Protein AF-N1PSC1-F1 (afdb_monomer_lite)

Sequence (139 aa):
METIIPRFTSLSRDTATPQTIGLLDELERIKDKHSDFVILEPTSFHANGMPASIRLPWVSQRLYHDWYESEECHGNTTAAEAFKQALISKVAKNTLAGGDFRCELKWSEETLSMRCMPLSATSGETIDAWACFVEGMVE

Foldseek 3Di:
DLPPPVLVVPQDPVQWDPLQVVVVVVCVVCLVVQWWKWKKFQSDADPVQFRPDIDTPDTRPVVCCVQAVPPPDGNDDPQNVQQVVVVSVVCRVCQVVQAWDWDWGDRPPWIWIKIKGFTDSHPDDGGRMIMITGPDTDD

pLDDT: mean 72.81, std 13.75, range [30.42, 91.88]

Radius of gyration: 15.12 Å; chains: 1; bounding box: 39×31×44 Å

Secondary structure (DSSP, 8-state):
------TTTT--TTTS-HHHHHHHHHHHHHGGGT--EEEEEEEEE-TTS-EEEEEEEEE-HHHHIIIIISTT-SS--HHHHHHHHHHHHHHHHHTTT-S-EEEEEEETTEEEEEEEEEE-SSSSS---EEEEEEEEE--

Structure (mmCIF, N/CA/C/O backbone):
data_AF-N1PSC1-F1
#
_entry.id   AF-N1PSC1-F1
#
loop_
_atom_site.group_PDB
_atom_site.id
_atom_site.type_symbol
_atom_site.label_atom_id
_atom_site.label_alt_id
_atom_site.label_comp_id
_atom_site.label_asym_id
_atom_site.label_entity_id
_atom_site.label_seq_id
_atom_site.pdbx_PDB_ins_code
_atom_site.Cartn_x
_atom_site.Cartn_y
_atom_site.Cartn_z
_atom_site.occupancy
_atom_site.B_iso_or_equiv
_atom_site.auth_seq_id
_atom_site.auth_comp_id
_atom_site.auth_asym_id
_atom_site.auth_atom_id
_atom_site.pdbx_PDB_model_num
ATOM 1 N N . MET A 1 1 ? 0.749 14.547 -22.081 1.00 31.12 1 MET A N 1
ATOM 2 C CA . MET A 1 1 ? -0.259 13.493 -21.856 1.00 31.12 1 MET A CA 1
ATOM 3 C C . MET A 1 1 ? 0.408 12.433 -21.010 1.00 31.12 1 MET A C 1
ATOM 5 O O . MET A 1 1 ? 1.264 11.732 -21.529 1.00 31.12 1 MET A O 1
ATOM 9 N N . GLU A 1 2 ? 0.109 12.391 -19.713 1.00 30.42 2 GLU A N 1
ATOM 10 C CA . GLU A 1 2 ? 0.507 11.264 -18.869 1.00 30.42 2 GLU A CA 1
ATOM 11 C C . GLU A 1 2 ? -0.273 10.043 -19.342 1.00 30.42 2 GLU A C 1
ATOM 13 O O . GLU A 1 2 ? -1.495 9.966 -19.210 1.00 30.42 2 GLU A O 1
ATOM 18 N N . THR A 1 3 ? 0.429 9.117 -19.981 1.00 32.44 3 THR A N 1
ATOM 19 C CA . THR A 1 3 ? -0.105 7.801 -20.288 1.00 32.44 3 THR A CA 1
ATOM 20 C C . THR A 1 3 ? -0.388 7.140 -18.947 1.00 32.44 3 THR A C 1
ATOM 22 O O . THR A 1 3 ? 0.544 6.815 -18.214 1.00 32.44 3 THR A O 1
ATOM 25 N N . ILE A 1 4 ? -1.664 6.967 -18.601 1.00 36.97 4 ILE A N 1
ATOM 26 C CA . ILE A 1 4 ? -2.063 6.045 -17.538 1.00 36.97 4 ILE A CA 1
ATOM 27 C C . ILE A 1 4 ? -1.569 4.682 -18.013 1.00 36.97 4 ILE A C 1
ATOM 29 O O . ILE A 1 4 ? -2.195 4.068 -18.874 1.00 36.97 4 ILE A O 1
ATOM 33 N N . ILE A 1 5 ? -0.389 4.261 -17.555 1.00 39.91 5 ILE A N 1
ATOM 34 C CA . ILE A 1 5 ? 0.127 2.942 -17.892 1.00 39.91 5 ILE A CA 1
ATOM 35 C C . ILE A 1 5 ? -0.784 1.974 -17.147 1.00 39.91 5 ILE A C 1
ATOM 37 O O . ILE A 1 5 ? -0.839 2.023 -15.916 1.00 39.91 5 ILE A O 1
ATOM 41 N N . PRO A 1 6 ? -1.517 1.102 -17.845 1.00 43.62 6 PRO A N 1
ATOM 42 C CA . PRO A 1 6 ? -2.394 0.163 -17.188 1.00 43.62 6 PRO A CA 1
ATOM 43 C C . PRO A 1 6 ? -1.516 -1.021 -16.738 1.00 43.62 6 PRO A C 1
ATOM 45 O O . PRO A 1 6 ? -1.615 -2.125 -17.255 1.00 43.62 6 PRO A O 1
ATOM 48 N N . ARG A 1 7 ? -0.567 -0.774 -15.817 1.00 50.62 7 ARG A N 1
ATOM 49 C CA . ARG A 1 7 ? 0.404 -1.790 -15.359 1.00 50.62 7 ARG A CA 1
ATOM 50 C C . ARG A 1 7 ? -0.285 -2.912 -14.588 1.00 50.62 7 ARG A C 1
ATOM 52 O O . ARG A 1 7 ? 0.081 -4.074 -14.723 1.00 50.62 7 ARG A O 1
ATOM 59 N N . PHE A 1 8 ? -1.334 -2.569 -13.840 1.00 50.09 8 PHE A N 1
ATOM 60 C CA . PHE A 1 8 ? -2.116 -3.523 -13.053 1.00 50.09 8 PHE A CA 1
ATOM 61 C C . PHE A 1 8 ? -3.192 -4.268 -13.848 1.00 50.09 8 PHE A C 1
ATOM 63 O O . PHE A 1 8 ? -3.620 -5.328 -13.409 1.00 50.09 8 PHE A O 1
ATOM 70 N N . THR A 1 9 ? -3.608 -3.798 -15.030 1.00 52.44 9 THR A N 1
ATOM 71 C CA . THR A 1 9 ? -4.608 -4.538 -15.829 1.00 52.44 9 THR A CA 1
ATOM 72 C C . THR A 1 9 ? -4.016 -5.760 -16.529 1.00 52.44 9 THR A C 1
ATOM 74 O O . THR A 1 9 ? -4.762 -6.630 -16.961 1.00 52.44 9 THR A O 1
ATOM 77 N N . SER A 1 10 ? -2.689 -5.818 -16.679 1.00 54.81 10 SER A N 1
ATOM 78 C CA . SER A 1 10 ? -1.967 -6.957 -17.259 1.00 54.81 10 SER A CA 1
ATOM 79 C C . SER A 1 10 ? -1.348 -7.878 -16.208 1.00 54.81 10 SER A C 1
ATOM 81 O O . SER A 1 10 ? -0.606 -8.785 -16.577 1.00 54.81 10 SER A O 1
ATOM 83 N N . LEU A 1 11 ? -1.597 -7.641 -14.915 1.00 60.91 11 LEU A N 1
ATOM 84 C CA . LEU A 1 11 ? -1.102 -8.479 -13.827 1.00 60.91 11 LEU A CA 1
ATOM 85 C C . LEU A 1 11 ? -1.921 -9.774 -13.773 1.00 60.91 11 LEU A C 1
ATOM 87 O O . LEU A 1 11 ? -3.080 -9.798 -13.375 1.00 60.91 11 LEU A O 1
ATOM 91 N N . SER A 1 12 ? -1.298 -10.852 -14.237 1.00 62.44 12 SER A N 1
ATOM 92 C CA . SER A 1 12 ? -1.833 -12.209 -14.295 1.00 62.44 12 SER A CA 1
ATOM 93 C C . SER A 1 12 ? -0.788 -13.167 -13.732 1.00 62.44 12 SER A C 1
ATOM 95 O O . SER A 1 12 ? 0.379 -12.798 -13.595 1.00 62.44 12 SER A O 1
ATOM 97 N N . ARG A 1 13 ? -1.163 -14.416 -13.448 1.00 63.75 13 ARG A N 1
ATOM 98 C CA . ARG A 1 13 ? -0.189 -15.430 -13.011 1.00 63.75 13 ARG A CA 1
ATOM 99 C C . ARG A 1 13 ? 0.958 -15.645 -14.006 1.00 63.75 13 ARG A C 1
ATOM 101 O O . ARG A 1 13 ? 2.048 -15.995 -13.577 1.00 63.75 13 ARG A O 1
ATOM 108 N N . ASP A 1 14 ? 0.731 -15.398 -15.294 1.00 64.88 14 ASP A N 1
ATOM 109 C CA . ASP A 1 14 ? 1.729 -15.609 -16.349 1.00 64.88 14 ASP A CA 1
ATOM 110 C C . ASP A 1 14 ? 2.689 -14.421 -16.516 1.00 64.88 14 ASP A C 1
ATOM 112 O O . ASP A 1 14 ? 3.755 -14.555 -17.113 1.00 64.88 14 ASP A O 1
ATOM 116 N N . THR A 1 15 ? 2.315 -13.248 -16.000 1.00 67.44 15 THR A N 1
ATOM 117 C CA . THR A 1 15 ? 3.090 -12.005 -16.124 1.00 67.44 15 THR A CA 1
ATOM 118 C C . THR A 1 15 ? 3.702 -11.568 -14.798 1.00 67.44 15 THR A C 1
ATOM 120 O O . THR A 1 15 ? 4.720 -10.891 -14.793 1.00 67.44 15 THR A O 1
ATOM 123 N N . ALA A 1 16 ? 3.126 -11.974 -13.669 1.00 66.81 16 ALA A N 1
ATOM 124 C CA . ALA A 1 16 ? 3.575 -11.600 -12.337 1.00 66.81 16 ALA A CA 1
ATOM 125 C C . ALA A 1 16 ? 4.850 -12.337 -11.894 1.00 66.81 16 ALA A C 1
ATOM 127 O O . ALA A 1 16 ? 5.063 -13.514 -12.180 1.00 66.81 16 ALA A O 1
ATOM 128 N N . THR A 1 17 ? 5.669 -11.664 -11.084 1.00 70.50 17 THR A N 1
ATOM 129 C CA . THR A 1 17 ? 6.746 -12.337 -10.338 1.00 70.50 17 THR A CA 1
ATOM 130 C C . THR A 1 17 ? 6.175 -13.344 -9.327 1.00 70.50 17 THR A C 1
ATOM 132 O O . THR A 1 17 ? 5.079 -13.118 -8.815 1.00 70.50 17 THR A O 1
ATOM 135 N N . PRO A 1 18 ? 6.900 -14.414 -8.937 1.00 70.50 18 PRO A N 1
ATOM 136 C CA . PRO A 1 18 ? 6.410 -15.386 -7.949 1.00 70.50 18 PRO A CA 1
ATOM 137 C C . PRO A 1 18 ? 5.976 -14.762 -6.612 1.00 70.50 18 PRO A C 1
ATOM 139 O O . PRO A 1 18 ? 4.987 -15.187 -6.020 1.00 70.50 18 PRO A O 1
ATOM 142 N N . GLN A 1 19 ? 6.681 -13.717 -6.162 1.00 64.19 19 GLN A N 1
ATOM 143 C CA . GLN A 1 19 ? 6.322 -12.930 -4.974 1.00 64.19 19 GLN A CA 1
ATOM 144 C C . GLN A 1 19 ? 4.977 -12.219 -5.162 1.00 64.19 19 GLN A C 1
ATOM 146 O O . GLN A 1 19 ? 4.126 -12.250 -4.276 1.00 64.19 19 GLN A O 1
ATOM 151 N N . THR A 1 20 ? 4.760 -11.638 -6.344 1.00 69.69 20 THR A N 1
ATOM 152 C CA . THR A 1 20 ? 3.499 -10.982 -6.695 1.00 69.69 20 THR A CA 1
ATOM 153 C C . THR A 1 20 ? 2.366 -11.990 -6.878 1.00 69.69 20 THR A C 1
ATOM 155 O O . THR A 1 20 ? 1.255 -11.704 -6.462 1.00 69.69 20 THR A O 1
ATOM 158 N N . ILE A 1 21 ? 2.624 -13.192 -7.407 1.00 69.38 21 ILE A N 1
ATOM 159 C CA . ILE A 1 21 ? 1.623 -14.272 -7.484 1.00 69.38 21 ILE A CA 1
ATOM 160 C C . ILE A 1 21 ? 1.173 -14.690 -6.085 1.00 69.38 21 ILE A C 1
ATOM 162 O O . ILE A 1 21 ? -0.025 -14.737 -5.830 1.00 69.38 21 ILE A O 1
ATOM 166 N N . GLY A 1 22 ? 2.114 -14.942 -5.169 1.00 64.56 22 GLY A N 1
ATOM 167 C CA . GLY A 1 22 ? 1.776 -15.290 -3.786 1.00 64.56 22 GLY A CA 1
ATOM 168 C C . GLY A 1 22 ? 0.949 -1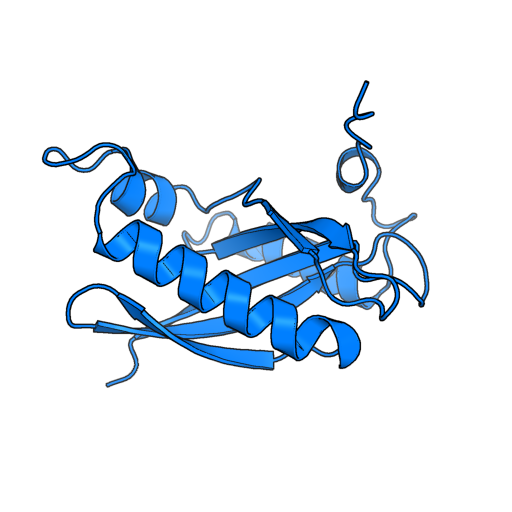4.202 -3.094 1.00 64.56 22 GLY A C 1
ATOM 169 O O . GLY A 1 22 ? 0.029 -14.507 -2.343 1.00 64.56 22 GLY A O 1
ATOM 170 N N . LEU A 1 23 ? 1.229 -12.935 -3.398 1.00 67.06 23 LEU A N 1
ATOM 171 C CA . LEU A 1 23 ? 0.469 -11.790 -2.907 1.00 67.06 23 LEU A CA 1
ATOM 172 C C . LEU A 1 23 ? -0.907 -11.639 -3.579 1.00 67.06 23 LEU A C 1
ATOM 174 O O . LEU A 1 23 ? -1.869 -11.319 -2.893 1.00 67.06 23 LEU A O 1
ATOM 178 N N . LEU A 1 24 ? -1.037 -11.889 -4.883 1.00 71.94 24 LEU A N 1
ATOM 179 C CA . LEU A 1 24 ? -2.332 -11.915 -5.574 1.00 71.94 24 LEU A CA 1
ATOM 180 C C . LEU A 1 24 ? -3.221 -13.040 -5.037 1.00 71.94 24 LEU A C 1
ATOM 182 O O . LEU A 1 24 ? -4.403 -12.816 -4.801 1.00 71.94 24 LEU A O 1
ATOM 186 N N . ASP A 1 25 ? -2.648 -14.216 -4.790 1.00 69.25 25 ASP A N 1
ATOM 187 C CA . ASP A 1 25 ? -3.348 -15.343 -4.174 1.00 69.25 25 ASP A CA 1
ATOM 188 C C . ASP A 1 25 ? -3.772 -15.015 -2.735 1.00 69.25 25 ASP A C 1
ATOM 190 O O . ASP A 1 25 ? -4.872 -15.370 -2.312 1.00 69.25 25 ASP A O 1
ATOM 194 N N . GLU A 1 26 ? -2.933 -14.293 -1.988 1.00 65.69 26 GLU A N 1
ATOM 195 C CA . GLU A 1 26 ? -3.272 -13.821 -0.647 1.00 65.69 26 GLU A CA 1
ATOM 196 C C . GLU A 1 26 ? -4.381 -12.762 -0.681 1.00 65.69 26 GLU A C 1
ATOM 198 O O . GLU A 1 26 ? -5.351 -12.893 0.061 1.00 65.69 26 GLU A O 1
ATOM 203 N N . LEU A 1 27 ? -4.294 -11.769 -1.575 1.00 70.38 27 LEU A N 1
ATOM 204 C CA . LEU A 1 27 ? -5.333 -10.761 -1.815 1.00 70.38 27 LEU A CA 1
ATOM 205 C C . LEU A 1 27 ? -6.667 -11.419 -2.178 1.00 70.38 27 LEU A C 1
ATOM 207 O O . LEU A 1 27 ? -7.695 -11.089 -1.594 1.00 70.38 27 LEU A O 1
ATOM 211 N N . GLU A 1 28 ? -6.647 -12.398 -3.080 1.00 68.81 28 GLU A N 1
ATOM 212 C CA . GLU A 1 28 ? -7.820 -13.175 -3.484 1.00 68.81 28 GLU A CA 1
ATOM 213 C C . GLU A 1 28 ? -8.401 -13.992 -2.317 1.00 68.81 28 GLU A C 1
ATOM 215 O O . GLU A 1 28 ? -9.616 -14.134 -2.200 1.00 68.81 28 GLU A O 1
ATOM 220 N N . ARG A 1 29 ? -7.554 -14.487 -1.406 1.00 65.06 29 ARG A N 1
ATOM 221 C CA . ARG A 1 29 ? -7.970 -15.229 -0.204 1.00 65.06 29 ARG A CA 1
ATOM 222 C C . ARG A 1 29 ? -8.588 -14.336 0.874 1.00 65.06 29 ARG A C 1
ATOM 224 O O . ARG A 1 29 ? -9.390 -14.823 1.678 1.00 65.06 29 ARG A O 1
ATOM 231 N N . ILE A 1 30 ? -8.178 -13.070 0.952 1.00 60.91 30 ILE A N 1
ATOM 232 C CA . ILE A 1 30 ? -8.614 -12.132 2.002 1.00 60.91 30 ILE A CA 1
ATOM 233 C C . ILE A 1 30 ? -9.622 -11.091 1.520 1.00 60.91 30 ILE A C 1
ATOM 235 O O . ILE A 1 30 ? -10.209 -10.418 2.367 1.00 60.91 30 ILE A O 1
ATOM 239 N N . LYS A 1 31 ? -9.883 -10.986 0.209 1.00 63.38 31 LYS A N 1
ATOM 240 C CA . LYS A 1 31 ? -10.881 -10.055 -0.347 1.00 63.38 31 LYS A CA 1
ATOM 241 C C . LYS A 1 31 ? -12.257 -10.211 0.310 1.00 63.38 31 LYS A C 1
ATOM 243 O O . LYS A 1 31 ? -12.926 -9.218 0.564 1.00 63.38 31 LYS A O 1
ATOM 248 N N . ASP A 1 32 ? -12.623 -11.446 0.661 1.00 56.16 32 ASP A N 1
ATOM 249 C CA . ASP A 1 32 ? -13.904 -11.790 1.289 1.00 56.16 32 ASP A CA 1
ATOM 250 C C . ASP A 1 32 ? -13.839 -11.762 2.830 1.00 56.16 32 ASP A C 1
ATOM 252 O O . ASP A 1 32 ? -14.842 -11.978 3.506 1.00 56.16 32 ASP A O 1
ATOM 256 N N . LYS A 1 33 ? -12.656 -11.521 3.416 1.00 56.31 33 LYS A N 1
ATOM 257 C CA . LYS A 1 33 ? -12.419 -11.552 4.872 1.00 56.31 33 LYS A CA 1
ATOM 258 C C . LYS A 1 33 ? -12.438 -10.175 5.538 1.00 56.31 33 LYS A C 1
ATOM 260 O O . LYS A 1 33 ? -12.130 -10.089 6.723 1.00 56.31 33 LYS A O 1
ATOM 265 N N . HIS A 1 34 ? -12.787 -9.115 4.805 1.00 58.84 34 HIS A N 1
ATOM 266 C CA . HIS A 1 34 ? -12.783 -7.727 5.293 1.00 58.84 34 HIS A CA 1
ATOM 267 C C . HIS A 1 34 ? -11.458 -7.298 5.955 1.00 58.84 34 HIS A C 1
ATOM 269 O O . HIS A 1 34 ? -11.456 -6.450 6.845 1.00 58.84 34 HIS A O 1
ATOM 275 N N . SER A 1 35 ? -10.326 -7.887 5.556 1.00 65.75 35 SER A N 1
ATOM 276 C CA . SER A 1 35 ? -9.020 -7.417 6.019 1.00 65.75 35 SER A CA 1
ATOM 277 C C . SER A 1 35 ? -8.726 -6.068 5.370 1.00 65.75 35 SER A C 1
ATOM 279 O O . SER A 1 35 ? -8.801 -5.937 4.148 1.00 65.75 35 SER A O 1
ATOM 281 N N . ASP A 1 36 ? -8.423 -5.068 6.192 1.00 79.50 36 ASP A N 1
ATOM 282 C CA . ASP A 1 36 ? -8.145 -3.717 5.725 1.00 79.50 36 ASP A CA 1
ATOM 283 C C . ASP A 1 36 ? -6.820 -3.680 4.954 1.00 79.50 36 ASP A C 1
ATOM 285 O O . ASP A 1 36 ? -5.782 -4.121 5.455 1.00 79.50 36 ASP A O 1
ATOM 289 N N . PHE A 1 37 ? -6.837 -3.166 3.725 1.00 83.62 37 PHE A N 1
ATOM 290 C CA . PHE A 1 37 ? -5.636 -3.040 2.904 1.00 83.62 37 PHE A CA 1
ATOM 291 C C . PHE A 1 37 ? -5.667 -1.813 2.002 1.00 83.62 37 PHE A C 1
ATOM 293 O O . PHE A 1 37 ? -6.717 -1.260 1.680 1.00 83.62 37 PHE A O 1
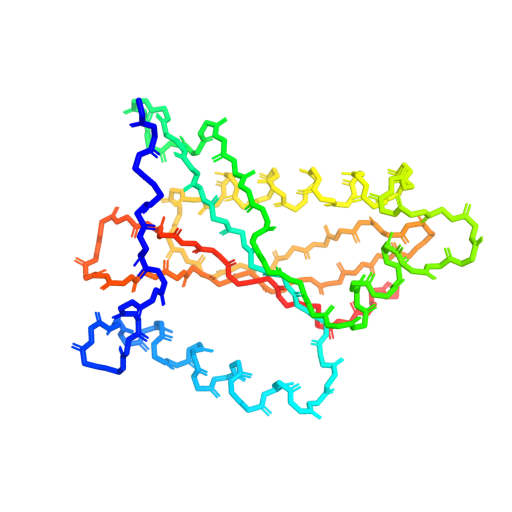ATOM 300 N N . VAL A 1 38 ? -4.486 -1.403 1.560 1.00 85.69 38 VAL A N 1
ATOM 301 C CA . VAL A 1 38 ? -4.270 -0.277 0.655 1.00 85.69 38 VAL A CA 1
ATOM 302 C C . VAL A 1 38 ? -3.242 -0.684 -0.388 1.00 85.69 38 VAL A C 1
ATOM 304 O O . VAL A 1 38 ? -2.248 -1.323 -0.051 1.00 85.69 38 VAL A O 1
ATOM 307 N N . ILE A 1 39 ? -3.446 -0.296 -1.644 1.00 86.00 39 ILE A N 1
ATOM 308 C CA . ILE A 1 39 ? -2.404 -0.378 -2.671 1.00 86.00 39 ILE A CA 1
ATOM 309 C C . ILE A 1 39 ? -1.825 1.018 -2.877 1.00 86.00 39 ILE A C 1
ATOM 311 O O . ILE A 1 39 ? -2.574 1.987 -2.991 1.00 86.00 39 ILE A O 1
ATOM 315 N N . LEU A 1 40 ? -0.500 1.120 -2.936 1.00 87.25 40 LEU A N 1
ATOM 316 C CA . LEU A 1 40 ? 0.236 2.346 -3.229 1.00 87.25 40 LEU A CA 1
ATOM 317 C C . LEU A 1 40 ? 1.066 2.173 -4.494 1.00 87.25 40 LEU A C 1
ATOM 319 O O . LEU A 1 40 ? 1.881 1.265 -4.581 1.00 87.25 40 LEU A O 1
ATOM 323 N N . GLU A 1 41 ? 0.898 3.070 -5.457 1.00 85.50 41 GLU A N 1
ATOM 324 C CA . GLU A 1 41 ? 1.571 3.012 -6.754 1.00 85.50 41 GLU A CA 1
ATOM 325 C C . GLU A 1 41 ? 2.439 4.263 -6.945 1.00 85.50 41 GLU A C 1
ATOM 327 O O . GLU A 1 41 ? 1.902 5.377 -7.017 1.00 85.50 41 GLU A O 1
ATOM 332 N N . PRO A 1 42 ? 3.773 4.122 -7.020 1.00 83.19 42 PRO A N 1
ATOM 333 C CA . PRO A 1 42 ? 4.644 5.194 -7.478 1.00 83.19 42 PRO A CA 1
ATOM 334 C C . PRO A 1 42 ?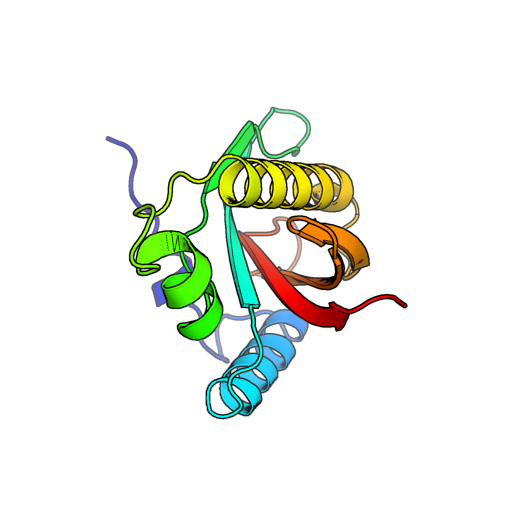 4.247 5.668 -8.882 1.00 83.19 42 PRO A C 1
ATOM 336 O O . PRO A 1 42 ? 4.170 4.877 -9.817 1.00 83.19 42 PRO A O 1
ATOM 339 N N . THR A 1 43 ? 4.011 6.969 -9.048 1.00 81.31 43 THR A N 1
ATOM 340 C CA . THR A 1 43 ? 3.654 7.563 -10.351 1.00 81.31 43 THR A CA 1
ATOM 341 C C . THR A 1 43 ? 4.822 8.275 -11.021 1.00 81.31 43 THR A C 1
ATOM 343 O O . THR A 1 43 ? 4.810 8.470 -12.234 1.00 81.31 43 THR A O 1
ATOM 346 N N . SER A 1 44 ? 5.852 8.639 -10.257 1.00 81.12 44 SER A N 1
ATOM 347 C CA . SER A 1 44 ? 7.102 9.183 -10.784 1.00 81.12 44 SER A CA 1
ATOM 348 C C . SER A 1 44 ? 8.267 8.877 -9.845 1.00 81.12 44 SER A C 1
ATOM 350 O O . SER A 1 44 ? 8.065 8.600 -8.660 1.00 81.12 44 SER A O 1
ATOM 352 N N . PHE A 1 45 ? 9.491 8.933 -10.370 1.00 80.06 45 PHE A N 1
ATOM 353 C CA . PHE A 1 45 ? 10.715 8.617 -9.637 1.00 80.06 45 PHE A CA 1
ATOM 354 C C . PHE A 1 45 ? 11.759 9.717 -9.817 1.00 80.06 45 PHE A C 1
ATOM 356 O O . PHE A 1 45 ? 11.891 10.312 -10.888 1.00 80.06 45 PHE A O 1
ATOM 363 N N . HIS A 1 46 ? 12.532 9.962 -8.766 1.00 82.12 46 HIS A N 1
ATOM 364 C CA . HIS A 1 46 ? 13.768 10.726 -8.840 1.00 82.12 46 HIS A CA 1
ATOM 365 C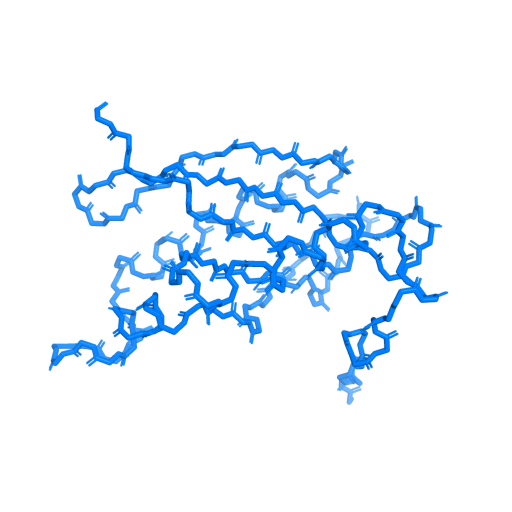 C . HIS A 1 46 ? 14.863 9.914 -9.549 1.00 82.12 46 HIS A C 1
ATOM 367 O O . HIS A 1 46 ? 14.801 8.688 -9.634 1.00 82.12 46 HIS A O 1
ATOM 373 N N . ALA A 1 47 ? 15.928 10.589 -9.994 1.00 77.50 47 ALA A N 1
ATOM 374 C CA . ALA A 1 47 ? 17.062 9.943 -10.667 1.00 77.50 47 ALA A CA 1
ATOM 375 C C . ALA A 1 47 ? 17.778 8.876 -9.810 1.00 77.50 47 ALA A C 1
ATOM 377 O O . ALA A 1 47 ? 18.479 8.028 -10.347 1.00 77.50 47 ALA A O 1
ATOM 378 N N . ASN A 1 48 ? 17.599 8.908 -8.485 1.00 77.00 48 ASN A N 1
ATOM 379 C CA . ASN A 1 48 ? 18.151 7.927 -7.548 1.00 77.00 48 ASN A CA 1
ATOM 380 C C . ASN A 1 48 ? 17.226 6.717 -7.297 1.00 77.00 48 ASN A C 1
ATOM 382 O O . ASN A 1 48 ? 17.489 5.944 -6.381 1.00 77.00 48 ASN A O 1
ATOM 386 N N . GLY A 1 49 ? 16.132 6.578 -8.052 1.00 72.25 49 GLY A N 1
ATOM 387 C CA . GLY A 1 49 ? 15.183 5.469 -7.926 1.00 72.25 49 GLY A CA 1
ATOM 388 C C . GLY A 1 49 ? 14.175 5.605 -6.781 1.00 72.25 49 GLY A C 1
ATOM 389 O O . GLY A 1 49 ? 13.333 4.728 -6.615 1.00 72.25 49 GLY A O 1
ATOM 390 N N . MET A 1 50 ? 14.207 6.691 -5.998 1.00 79.88 50 MET A N 1
ATOM 391 C CA . MET A 1 50 ? 13.168 6.944 -4.994 1.00 79.88 50 MET A CA 1
ATOM 392 C C . MET A 1 50 ? 11.886 7.469 -5.653 1.00 79.88 50 MET A C 1
ATOM 394 O O . MET A 1 50 ? 11.981 8.301 -6.561 1.00 79.88 50 MET A O 1
ATOM 398 N N . PRO A 1 51 ? 10.691 7.071 -5.184 1.00 80.12 51 PRO A N 1
ATOM 399 C CA . PRO A 1 51 ? 9.438 7.653 -5.651 1.00 80.12 51 PRO A CA 1
ATOM 400 C C . PRO A 1 51 ? 9.404 9.163 -5.396 1.00 80.12 51 PRO A C 1
ATOM 402 O O . PRO A 1 51 ? 9.590 9.605 -4.263 1.00 80.12 51 PRO A O 1
ATOM 405 N N . ALA A 1 52 ? 9.154 9.947 -6.442 1.00 80.25 52 ALA A N 1
ATOM 406 C CA . ALA A 1 52 ? 8.913 11.387 -6.349 1.00 80.25 52 ALA A CA 1
ATOM 407 C C . ALA A 1 52 ? 7.427 11.693 -6.101 1.00 80.25 52 ALA A C 1
ATOM 409 O O . ALA A 1 52 ? 7.084 12.697 -5.480 1.00 80.25 52 ALA A O 1
ATOM 410 N N . SER A 1 53 ? 6.539 10.797 -6.536 1.00 81.06 53 SER A N 1
ATOM 411 C CA . SER A 1 53 ? 5.108 10.845 -6.243 1.00 81.06 53 SER A CA 1
ATOM 412 C C . SER A 1 53 ? 4.537 9.434 -6.119 1.00 81.06 53 SER A C 1
ATOM 414 O O . SER A 1 53 ? 4.935 8.529 -6.852 1.00 81.06 53 SER A O 1
ATOM 416 N N . ILE A 1 54 ? 3.596 9.247 -5.192 1.00 84.06 54 ILE A N 1
ATOM 417 C CA . ILE A 1 54 ? 2.886 7.985 -4.952 1.00 84.06 54 ILE A CA 1
ATOM 418 C C . ILE A 1 54 ? 1.390 8.293 -4.919 1.00 84.06 54 ILE A C 1
ATOM 420 O O . ILE A 1 54 ? 0.965 9.225 -4.234 1.00 84.06 54 ILE A O 1
ATOM 424 N N . ARG A 1 55 ? 0.592 7.511 -5.649 1.00 81.31 55 ARG A N 1
ATOM 425 C CA . ARG A 1 55 ? -0.873 7.550 -5.582 1.00 81.31 55 ARG A CA 1
ATOM 426 C C . ARG A 1 55 ? -1.414 6.327 -4.847 1.00 81.31 55 ARG A C 1
ATOM 428 O O . ARG A 1 55 ? -0.733 5.314 -4.720 1.00 81.31 55 ARG A O 1
ATOM 435 N N . LEU A 1 56 ? -2.663 6.426 -4.407 1.00 80.94 56 LEU A N 1
ATOM 436 C CA . LEU A 1 56 ? -3.391 5.367 -3.716 1.00 80.94 56 LEU A CA 1
ATOM 437 C C . LEU A 1 56 ? -4.547 4.915 -4.615 1.00 80.94 56 LEU A C 1
ATOM 439 O O . LEU A 1 56 ? -5.626 5.502 -4.552 1.00 80.94 56 LEU A O 1
ATOM 443 N N . PRO A 1 57 ? -4.318 3.967 -5.540 1.00 69.69 57 PRO A N 1
ATOM 444 C CA . PRO A 1 57 ? -5.349 3.583 -6.494 1.00 69.69 57 PRO A CA 1
ATOM 445 C C . PRO A 1 57 ? -6.413 2.663 -5.881 1.00 69.69 57 PRO A C 1
ATOM 447 O O . PRO A 1 57 ? -7.511 2.595 -6.423 1.00 69.69 57 PRO A O 1
ATOM 450 N N . TRP A 1 58 ? -6.103 1.954 -4.787 1.00 73.19 58 TRP A N 1
ATOM 451 C CA . TRP A 1 58 ? -7.022 1.003 -4.156 1.00 73.19 58 TRP A CA 1
ATOM 452 C C . TRP A 1 58 ? -6.950 1.060 -2.634 1.00 73.19 58 TRP A C 1
ATOM 454 O O . TRP A 1 58 ? -5.872 1.168 -2.051 1.00 73.19 58 TRP A O 1
ATOM 464 N N . VAL A 1 59 ? -8.111 0.912 -2.008 1.00 77.31 59 VAL A N 1
ATOM 465 C CA . VAL A 1 59 ? -8.303 0.774 -0.565 1.00 77.31 59 VAL A CA 1
ATOM 466 C C . VAL A 1 59 ? -9.438 -0.218 -0.329 1.00 77.31 59 VAL A C 1
ATOM 468 O O . VAL A 1 59 ? -10.398 -0.263 -1.100 1.00 77.31 59 VAL A O 1
ATOM 471 N N . SER A 1 60 ? -9.316 -1.051 0.699 1.00 76.88 60 SER A N 1
ATOM 472 C CA . SER A 1 60 ? -10.359 -1.989 1.108 1.00 76.88 60 SER A CA 1
ATOM 473 C C . SER A 1 60 ? -11.652 -1.251 1.438 1.00 76.88 60 SER A C 1
ATOM 475 O O . SER A 1 60 ? -11.613 -0.165 2.007 1.00 76.88 60 SER A O 1
ATOM 477 N N . GLN A 1 61 ? -12.798 -1.871 1.158 1.00 70.00 61 GLN A N 1
ATOM 478 C CA . GLN A 1 61 ? -14.114 -1.247 1.334 1.00 70.00 61 GLN A CA 1
ATOM 479 C C . GLN A 1 61 ? -14.358 -0.703 2.750 1.00 70.00 61 GLN A C 1
ATOM 481 O O . GLN A 1 61 ? -14.958 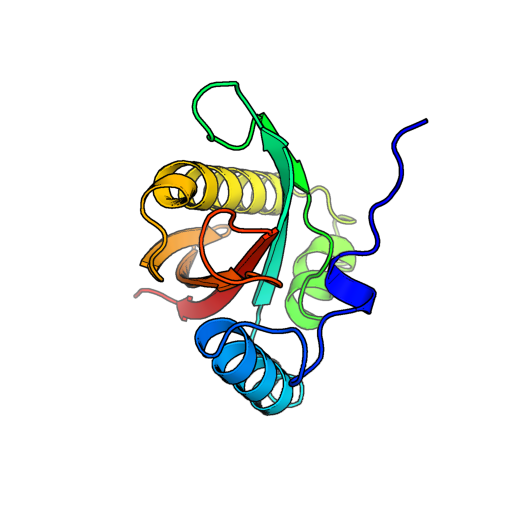0.356 2.885 1.00 70.00 61 GLN A O 1
ATOM 486 N N . ARG A 1 62 ? -13.879 -1.392 3.794 1.00 74.25 62 ARG A N 1
ATOM 487 C CA . ARG A 1 62 ? -14.022 -0.938 5.184 1.00 74.25 62 ARG A CA 1
ATOM 488 C C . ARG A 1 62 ? -13.204 0.329 5.448 1.00 74.25 62 ARG A C 1
ATOM 490 O O . ARG A 1 62 ? -13.805 1.343 5.769 1.00 74.25 62 ARG A O 1
ATOM 497 N N . LEU A 1 63 ? -11.892 0.326 5.183 1.00 74.56 63 LEU A N 1
ATOM 498 C CA . LEU A 1 63 ? -11.098 1.570 5.190 1.00 74.56 63 LEU A CA 1
ATOM 499 C C . LEU A 1 63 ? -11.690 2.668 4.295 1.00 74.56 63 LEU A C 1
ATOM 501 O O . LEU A 1 63 ? -11.649 3.831 4.668 1.00 74.56 63 LEU A O 1
ATOM 505 N N . TYR A 1 64 ? -12.238 2.333 3.123 1.00 73.44 64 TYR A N 1
ATOM 506 C CA . TYR A 1 64 ? -12.881 3.326 2.264 1.00 73.44 64 TYR A CA 1
ATOM 507 C C . TYR A 1 64 ? -14.087 3.956 2.963 1.00 73.44 64 TYR A C 1
ATOM 509 O O . TYR A 1 64 ? -14.215 5.174 2.973 1.00 73.44 64 TYR A O 1
ATOM 517 N N . HIS A 1 65 ? -14.938 3.139 3.579 1.00 71.19 65 HIS A N 1
ATOM 518 C CA . HIS A 1 65 ? -16.090 3.610 4.334 1.00 71.19 65 HIS A CA 1
ATOM 519 C C . HIS A 1 65 ? -15.653 4.492 5.513 1.00 71.19 65 HIS A C 1
ATOM 521 O O . HIS A 1 65 ? -16.122 5.620 5.652 1.00 71.19 65 HIS A O 1
ATOM 527 N N . ASP A 1 66 ? -14.665 4.038 6.285 1.00 71.81 66 ASP A N 1
ATOM 528 C CA . ASP A 1 66 ? -14.128 4.766 7.437 1.00 71.81 66 ASP A CA 1
ATOM 529 C C . ASP A 1 66 ? -13.465 6.094 7.035 1.00 71.81 66 ASP A C 1
ATOM 531 O O . ASP A 1 66 ? -13.557 7.090 7.754 1.00 71.81 66 ASP A O 1
ATOM 535 N N . TRP A 1 67 ? -12.781 6.126 5.888 1.00 73.06 67 TRP A N 1
ATOM 536 C CA . TRP A 1 67 ? -12.061 7.309 5.419 1.00 73.06 67 TRP A CA 1
ATOM 537 C C . TRP A 1 67 ? -12.966 8.286 4.670 1.00 73.06 67 TRP A C 1
ATOM 539 O O . TRP A 1 67 ? -12.782 9.492 4.817 1.00 73.06 67 TRP A O 1
ATOM 549 N N . TYR A 1 68 ? -13.905 7.791 3.857 1.00 65.75 68 TYR A N 1
ATOM 550 C CA . TYR A 1 68 ? -14.637 8.572 2.850 1.00 65.75 68 TYR A CA 1
ATOM 551 C C . TYR A 1 68 ? -16.153 8.654 3.063 1.00 65.75 68 TYR A C 1
ATOM 553 O O . TYR A 1 68 ? -16.773 9.586 2.543 1.00 65.75 68 TYR A O 1
ATOM 561 N N . GLU A 1 69 ? -16.757 7.729 3.807 1.00 61.50 69 GLU A N 1
ATOM 562 C CA . GLU A 1 69 ? -18.216 7.635 3.968 1.00 61.50 69 GLU A CA 1
ATOM 563 C C . GLU A 1 69 ? -18.699 7.860 5.410 1.00 61.50 69 GLU A C 1
ATOM 565 O O . GLU A 1 69 ? -19.903 7.791 5.652 1.00 61.50 69 GLU A O 1
ATOM 570 N N . SER A 1 70 ? -17.810 8.183 6.359 1.00 58.84 70 SER A N 1
ATOM 571 C CA . SER A 1 70 ? -18.247 8.574 7.704 1.00 58.84 70 SER A CA 1
ATOM 572 C C . SER A 1 70 ? -19.097 9.852 7.640 1.00 58.84 70 SER A C 1
ATOM 574 O O . SER A 1 70 ? -18.780 10.791 6.901 1.00 58.84 70 SER A O 1
ATOM 576 N N . GLU A 1 71 ? -20.194 9.884 8.409 1.00 54.31 71 GLU A N 1
ATOM 577 C CA . GLU A 1 71 ? -21.219 10.944 8.357 1.00 54.31 71 GLU A CA 1
ATOM 578 C C . GLU A 1 71 ? -20.670 12.358 8.633 1.00 54.31 71 GLU A C 1
ATOM 580 O O . GLU A 1 71 ? -21.333 13.348 8.323 1.00 54.31 71 GLU A O 1
ATOM 585 N N . GLU A 1 72 ? -19.454 12.471 9.178 1.00 50.03 72 GLU A N 1
ATOM 586 C CA . GLU A 1 72 ? -18.863 13.742 9.593 1.00 50.03 72 GLU A CA 1
ATOM 587 C C . GLU A 1 72 ? -17.824 14.314 8.614 1.00 50.03 72 GLU A C 1
ATOM 589 O O . GLU A 1 72 ? -17.592 15.522 8.665 1.00 50.03 72 GLU A O 1
ATOM 594 N N . CYS A 1 73 ? -17.217 13.536 7.701 1.00 50.41 73 CYS A N 1
ATOM 595 C CA . CYS A 1 73 ? -16.243 14.064 6.728 1.00 50.41 73 CYS A CA 1
ATOM 596 C C . CYS A 1 73 ? -15.918 13.093 5.580 1.00 50.41 73 CYS A C 1
ATOM 598 O O . CYS A 1 73 ? -15.266 12.070 5.774 1.00 50.41 73 CYS A O 1
ATOM 600 N N . HIS A 1 74 ? -16.223 13.501 4.345 1.00 51.69 74 HIS A N 1
ATOM 601 C CA . HIS A 1 74 ? -15.786 12.813 3.130 1.00 51.69 74 HIS A CA 1
ATOM 602 C C . HIS A 1 74 ? -14.264 12.884 2.940 1.00 51.69 74 HIS A C 1
ATOM 604 O O . HIS A 1 74 ? -13.752 13.868 2.406 1.00 51.69 74 HIS A O 1
ATOM 610 N N . GLY A 1 75 ? -13.510 11.855 3.324 1.00 51.47 75 GLY A N 1
ATOM 611 C CA . GLY A 1 75 ? -12.213 11.558 2.697 1.00 51.47 75 GLY A CA 1
ATOM 612 C C . GLY A 1 75 ? -11.048 12.470 3.038 1.00 51.47 75 GLY A C 1
ATOM 613 O O . GLY A 1 75 ? -9.961 12.291 2.496 1.00 51.47 75 GLY A O 1
ATOM 614 N N . ASN A 1 76 ? -11.288 13.471 3.878 1.00 58.06 76 ASN A N 1
ATOM 615 C CA . ASN A 1 76 ? -10.396 14.605 4.102 1.00 58.06 76 ASN A CA 1
ATOM 616 C C . ASN A 1 76 ? -10.233 14.906 5.594 1.00 58.06 76 ASN A C 1
ATOM 618 O O . ASN A 1 76 ? -9.958 16.041 5.987 1.00 58.06 76 ASN A O 1
ATOM 622 N N . THR A 1 77 ? -10.410 13.901 6.453 1.00 70.31 77 THR A N 1
ATOM 623 C CA . THR A 1 77 ? -10.046 14.074 7.856 1.00 70.31 77 THR A CA 1
ATOM 624 C C . THR A 1 77 ? -8.529 14.233 7.956 1.00 70.31 77 THR A C 1
ATOM 626 O O . THR A 1 77 ? -7.758 13.568 7.258 1.00 70.31 77 THR A O 1
ATOM 629 N N . THR A 1 78 ? -8.078 15.108 8.854 1.00 76.38 78 THR A N 1
ATOM 630 C CA . THR A 1 78 ? -6.646 15.294 9.136 1.00 76.38 78 THR A CA 1
ATOM 631 C C . THR A 1 78 ? -5.970 13.968 9.502 1.00 76.38 78 THR A C 1
ATOM 633 O O . THR A 1 78 ? -4.811 13.757 9.157 1.00 76.38 78 THR A O 1
ATOM 636 N N . ALA A 1 79 ? -6.701 13.057 10.155 1.00 76.94 79 ALA A N 1
ATOM 637 C CA . ALA A 1 79 ? -6.227 11.720 10.500 1.00 76.94 79 ALA A CA 1
ATOM 638 C C . ALA A 1 79 ? -5.995 10.839 9.259 1.00 76.94 79 ALA A C 1
ATOM 640 O O . ALA A 1 79 ? -4.931 10.229 9.154 1.00 76.94 79 ALA A O 1
ATOM 641 N N . ALA A 1 80 ? -6.926 10.825 8.296 1.00 77.00 80 ALA A N 1
ATOM 642 C CA . ALA A 1 80 ? -6.775 10.071 7.052 1.00 77.00 80 ALA A CA 1
ATOM 643 C C . ALA A 1 80 ? -5.604 10.566 6.205 1.00 77.00 80 ALA A C 1
ATOM 645 O O . ALA A 1 80 ? -4.791 9.764 5.738 1.00 77.00 80 ALA A O 1
ATOM 646 N N . GLU A 1 81 ? -5.453 11.885 6.072 1.00 80.19 81 GLU A N 1
ATOM 647 C CA . GLU A 1 81 ? -4.317 12.444 5.343 1.00 80.19 81 GLU A CA 1
ATOM 648 C C . GLU A 1 81 ? -2.994 12.158 6.063 1.00 80.19 81 GLU A C 1
ATOM 650 O O . GLU A 1 81 ? -2.028 11.740 5.424 1.00 80.19 81 GLU A O 1
ATOM 655 N N . ALA A 1 82 ? -2.946 12.307 7.391 1.00 84.88 82 ALA A N 1
ATOM 656 C CA . ALA A 1 82 ? -1.755 11.997 8.179 1.00 84.88 82 ALA A CA 1
ATOM 657 C C . ALA A 1 82 ? -1.355 10.520 8.054 1.00 84.88 82 ALA A C 1
ATOM 659 O O . ALA A 1 82 ? -0.177 10.223 7.839 1.00 84.88 82 ALA A O 1
ATOM 660 N N . PHE A 1 83 ? -2.323 9.602 8.120 1.00 85.56 83 PHE A N 1
ATOM 661 C CA . PHE A 1 83 ? -2.094 8.174 7.922 1.00 85.56 83 PHE A CA 1
ATOM 662 C C . PHE A 1 83 ? -1.554 7.886 6.517 1.00 85.56 83 PHE A C 1
ATOM 664 O O . PHE A 1 83 ? -0.520 7.229 6.371 1.00 85.56 83 PHE A O 1
ATOM 671 N N . LYS A 1 84 ? -2.195 8.443 5.479 1.00 83.81 84 LYS A N 1
ATOM 672 C CA . LYS A 1 84 ? -1.777 8.286 4.080 1.00 83.81 84 LYS A CA 1
ATOM 673 C C . LYS A 1 84 ? -0.346 8.779 3.867 1.00 83.81 84 LYS A C 1
ATOM 675 O O . LYS A 1 84 ? 0.474 8.054 3.305 1.00 83.81 84 LYS A O 1
ATOM 680 N N . GLN A 1 85 ? -0.019 9.980 4.344 1.00 87.25 85 GLN A N 1
ATOM 681 C CA . GLN A 1 85 ? 1.322 10.557 4.217 1.00 87.25 85 GLN A CA 1
ATOM 682 C C . GLN A 1 85 ? 2.372 9.754 4.994 1.00 87.25 85 GLN A C 1
ATOM 684 O O . GLN A 1 85 ? 3.483 9.542 4.500 1.00 87.25 85 GLN A O 1
ATOM 689 N N . ALA A 1 86 ? 2.029 9.256 6.1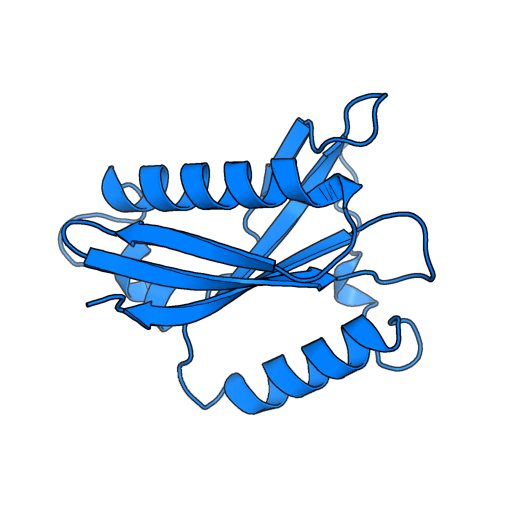84 1.00 89.38 86 ALA A N 1
ATOM 690 C CA . ALA A 1 86 ? 2.923 8.416 6.968 1.00 89.38 86 ALA A CA 1
ATOM 691 C C . ALA A 1 86 ? 3.206 7.077 6.265 1.00 89.38 86 ALA A C 1
ATOM 693 O O . ALA A 1 86 ? 4.372 6.685 6.160 1.00 89.38 86 ALA A O 1
ATOM 694 N N . LEU A 1 87 ? 2.180 6.420 5.711 1.00 88.94 87 LEU A N 1
ATOM 695 C CA . LEU A 1 87 ? 2.334 5.187 4.938 1.00 88.94 87 LEU A CA 1
ATOM 696 C C . LEU A 1 87 ? 3.178 5.413 3.676 1.00 88.94 87 LEU A C 1
ATOM 698 O O . LEU A 1 87 ? 4.144 4.685 3.446 1.00 88.94 87 LEU A O 1
ATOM 702 N N . ILE A 1 88 ? 2.879 6.466 2.906 1.00 88.50 88 ILE A N 1
ATOM 703 C CA . ILE A 1 88 ? 3.655 6.882 1.726 1.00 88.50 88 ILE A CA 1
ATOM 704 C C . ILE A 1 88 ? 5.125 7.092 2.101 1.00 88.50 88 ILE A C 1
ATOM 706 O O . ILE A 1 88 ? 6.013 6.588 1.416 1.00 88.50 88 ILE A O 1
ATOM 710 N N . SER A 1 89 ? 5.404 7.776 3.214 1.00 88.50 89 SER A N 1
ATOM 711 C CA . SER A 1 89 ? 6.774 8.006 3.683 1.00 88.50 89 SER A CA 1
ATOM 712 C C . SER A 1 89 ? 7.497 6.701 4.034 1.00 88.50 89 SER A C 1
ATOM 714 O O . SER A 1 89 ? 8.673 6.537 3.700 1.00 88.50 89 SER A O 1
ATOM 716 N N . LYS A 1 90 ? 6.815 5.751 4.690 1.00 90.44 90 LYS A N 1
ATOM 717 C CA . LYS A 1 90 ? 7.382 4.432 5.015 1.00 90.44 90 LYS A CA 1
ATOM 718 C C . LYS A 1 90 ? 7.678 3.631 3.750 1.00 90.44 90 LYS A C 1
ATOM 720 O O . LYS A 1 90 ? 8.772 3.083 3.637 1.00 90.44 90 LYS A O 1
ATOM 725 N N . VAL A 1 91 ? 6.759 3.616 2.788 1.00 87.56 91 VAL A N 1
ATOM 726 C CA . VAL A 1 91 ? 6.945 2.941 1.498 1.00 87.56 91 VAL A CA 1
ATOM 727 C C . VAL A 1 91 ? 8.082 3.571 0.695 1.00 87.56 91 VAL A C 1
ATOM 729 O O . VAL A 1 91 ? 8.969 2.855 0.237 1.00 87.56 91 VAL A O 1
ATOM 732 N N . ALA A 1 92 ? 8.135 4.901 0.591 1.00 85.06 92 ALA A N 1
ATOM 733 C CA . ALA A 1 92 ? 9.198 5.600 -0.129 1.00 85.06 92 ALA A CA 1
ATOM 734 C C . ALA A 1 92 ? 10.591 5.261 0.433 1.00 85.06 92 ALA A C 1
ATOM 736 O O . ALA A 1 92 ? 11.512 4.969 -0.328 1.00 85.06 92 ALA A O 1
ATOM 737 N N . LYS A 1 93 ? 10.733 5.205 1.766 1.00 85.31 93 LYS A N 1
ATOM 738 C CA . LYS A 1 93 ? 11.992 4.826 2.437 1.00 85.31 93 LYS A CA 1
ATOM 739 C C . LYS A 1 93 ? 12.413 3.380 2.177 1.00 85.31 93 LYS A C 1
ATOM 741 O O . LYS A 1 93 ? 13.606 3.099 2.152 1.00 85.31 93 LYS A O 1
ATOM 746 N N . ASN A 1 94 ? 11.454 2.478 1.987 1.00 83.81 94 ASN A N 1
ATOM 747 C CA . ASN A 1 94 ? 11.712 1.054 1.770 1.00 83.81 94 ASN A CA 1
ATOM 748 C C . ASN A 1 94 ? 11.691 0.656 0.285 1.00 83.81 94 ASN A C 1
ATOM 750 O O . ASN A 1 94 ? 11.966 -0.496 -0.041 1.00 83.81 94 ASN A O 1
ATOM 754 N N . THR A 1 95 ? 11.443 1.604 -0.627 1.00 78.00 95 THR A N 1
ATOM 755 C CA . THR A 1 95 ? 11.373 1.330 -2.071 1.00 78.00 95 THR A CA 1
ATOM 756 C C . THR A 1 95 ? 12.688 0.782 -2.620 1.00 78.00 95 THR A C 1
ATOM 758 O O . THR A 1 95 ? 12.676 -0.141 -3.422 1.00 78.00 95 THR A O 1
ATOM 761 N N . LEU A 1 96 ? 13.829 1.282 -2.144 1.00 75.19 96 LEU A N 1
ATOM 762 C CA . LEU A 1 96 ? 15.138 0.797 -2.595 1.00 75.19 96 LEU A CA 1
ATOM 763 C C . LEU A 1 96 ? 15.556 -0.530 -1.942 1.00 75.19 96 LEU A C 1
ATOM 765 O O . LEU A 1 96 ? 16.463 -1.189 -2.438 1.00 75.19 96 LEU A O 1
ATOM 769 N N . ALA A 1 97 ? 14.924 -0.921 -0.831 1.00 76.94 97 ALA A N 1
ATOM 770 C CA . ALA A 1 97 ? 15.265 -2.147 -0.109 1.00 76.94 97 ALA A CA 1
ATOM 771 C C . ALA A 1 97 ? 14.653 -3.405 -0.752 1.00 76.94 97 ALA A C 1
ATOM 773 O O . ALA A 1 97 ? 15.169 -4.499 -0.547 1.00 76.94 97 ALA A O 1
ATOM 774 N N . GLY A 1 98 ? 13.569 -3.264 -1.525 1.00 68.75 98 GLY A N 1
ATOM 775 C CA . GLY A 1 98 ? 13.013 -4.343 -2.354 1.00 68.75 98 GLY A CA 1
ATOM 776 C C . GLY A 1 98 ? 12.337 -5.501 -1.614 1.00 68.75 98 GLY A C 1
ATOM 777 O O . GLY A 1 98 ? 11.884 -6.439 -2.264 1.00 68.75 98 GLY A O 1
ATOM 778 N N . GLY A 1 99 ? 12.264 -5.459 -0.282 1.00 79.31 99 GLY A N 1
ATOM 779 C CA . GLY A 1 99 ? 11.678 -6.512 0.551 1.00 79.31 99 GLY A CA 1
ATOM 780 C C . GLY A 1 99 ? 10.318 -6.143 1.133 1.00 79.31 99 GLY A C 1
ATOM 781 O O . GLY A 1 99 ? 9.951 -4.967 1.191 1.00 79.31 99 GLY A O 1
ATOM 782 N N . ASP A 1 100 ? 9.582 -7.153 1.605 1.00 84.81 100 ASP A N 1
ATOM 783 C CA . ASP A 1 100 ? 8.452 -6.900 2.489 1.00 84.81 100 ASP A CA 1
ATOM 784 C C . ASP A 1 100 ? 8.941 -6.346 3.830 1.00 84.81 100 ASP A C 1
ATOM 786 O O . ASP A 1 100 ? 10.037 -6.644 4.307 1.00 84.81 100 ASP A O 1
ATOM 790 N N . PHE A 1 101 ? 8.129 -5.493 4.441 1.00 88.12 101 PHE A N 1
ATOM 791 C CA . PHE A 1 101 ? 8.451 -4.903 5.730 1.00 88.12 101 PHE A CA 1
ATOM 792 C C . PHE A 1 101 ? 7.197 -4.715 6.570 1.00 88.12 101 PHE A C 1
ATOM 794 O O . PHE A 1 101 ? 6.079 -4.635 6.059 1.00 88.12 101 PHE A O 1
ATOM 801 N N . ARG A 1 102 ? 7.395 -4.615 7.883 1.00 90.19 102 ARG A N 1
ATOM 802 C CA . ARG A 1 102 ? 6.350 -4.198 8.815 1.00 90.19 102 ARG A CA 1
ATOM 803 C C . ARG A 1 102 ? 6.584 -2.771 9.273 1.00 90.19 102 ARG A C 1
ATOM 805 O O . ARG A 1 102 ? 7.729 -2.346 9.436 1.00 90.19 102 ARG A O 1
ATOM 812 N N . CYS A 1 103 ? 5.510 -2.027 9.484 1.00 91.12 103 CYS A N 1
ATOM 813 C CA . CYS A 1 103 ? 5.578 -0.715 10.105 1.00 91.12 103 CYS A CA 1
ATOM 814 C C . CYS A 1 103 ? 4.334 -0.422 10.930 1.00 91.12 103 CYS A C 1
ATOM 816 O O . CYS A 1 103 ? 3.258 -0.930 10.648 1.00 91.12 103 CYS A O 1
ATOM 818 N N . GLU A 1 104 ? 4.486 0.468 11.896 1.00 91.88 104 GLU A N 1
ATOM 819 C CA . GLU A 1 104 ? 3.385 0.967 12.708 1.00 91.88 104 GLU A CA 1
ATOM 820 C C . GLU A 1 104 ? 2.986 2.362 12.237 1.00 91.88 104 GLU A C 1
ATOM 822 O O . GLU A 1 104 ? 3.853 3.191 11.919 1.00 91.88 104 GLU A O 1
ATOM 827 N N . LEU A 1 105 ? 1.681 2.614 12.181 1.00 88.56 105 LEU A N 1
ATOM 828 C CA . LEU A 1 105 ? 1.102 3.888 11.776 1.00 88.56 105 LEU A CA 1
ATOM 829 C C . LEU A 1 105 ? 0.024 4.321 12.762 1.00 88.56 105 LEU A C 1
ATOM 831 O O . LEU A 1 105 ? -0.845 3.537 13.125 1.00 88.56 105 LEU A O 1
ATOM 835 N N . LYS A 1 106 ? 0.057 5.593 13.159 1.00 85.50 106 LYS A N 1
ATOM 836 C CA . LYS A 1 106 ? -0.964 6.170 14.033 1.00 85.50 106 LYS A CA 1
ATOM 837 C C . LYS A 1 106 ? -2.246 6.444 13.241 1.00 85.50 106 LYS A C 1
ATOM 839 O O . LYS A 1 106 ? -2.192 7.096 12.198 1.00 85.50 106 LYS A O 1
ATOM 844 N N . TRP A 1 107 ? -3.375 5.986 13.765 1.00 81.38 107 TRP A N 1
ATOM 845 C CA . TRP A 1 107 ? -4.721 6.270 13.284 1.00 81.38 107 TRP A CA 1
ATOM 846 C C . TRP A 1 107 ? -5.545 6.852 14.432 1.00 81.38 107 TRP A C 1
ATOM 848 O O . TRP A 1 107 ? -5.907 6.140 15.362 1.00 81.38 107 TRP A O 1
ATOM 858 N N . SER A 1 108 ? -5.835 8.154 14.391 1.00 77.94 108 SER A N 1
ATOM 859 C CA . SER A 1 108 ? -6.498 8.851 15.505 1.00 77.94 108 SER A CA 1
ATOM 860 C C . SER A 1 108 ? -5.759 8.611 16.834 1.00 77.94 108 SER A C 1
ATOM 862 O O . SER A 1 108 ? -4.612 9.038 16.950 1.00 77.94 108 SER A O 1
ATOM 864 N N . GLU A 1 109 ? -6.360 7.932 17.814 1.00 79.88 109 GLU A N 1
ATOM 865 C CA . GLU A 1 109 ? -5.715 7.575 19.091 1.00 79.88 109 GLU A CA 1
ATOM 866 C C . GLU A 1 109 ? -5.064 6.181 19.083 1.00 79.88 109 GLU A C 1
ATOM 868 O O . GLU A 1 109 ? -4.353 5.819 20.017 1.00 79.88 109 GLU A O 1
ATOM 873 N N . GLU A 1 110 ? -5.264 5.408 18.019 1.00 81.88 110 GLU A N 1
ATOM 874 C CA . GLU A 1 110 ? -4.805 4.029 17.889 1.00 81.88 110 GLU A CA 1
ATOM 875 C C . GLU A 1 110 ? -3.500 3.942 17.089 1.00 81.88 110 GLU A C 1
ATOM 877 O O . GLU A 1 110 ? -3.139 4.838 16.318 1.00 81.88 110 GLU A O 1
ATOM 882 N N . THR A 1 111 ? -2.788 2.828 17.246 1.00 85.81 111 THR A N 1
ATOM 883 C CA . THR A 1 111 ? -1.638 2.481 16.406 1.00 85.81 111 THR A CA 1
ATOM 884 C C . THR A 1 111 ? -1.937 1.188 15.664 1.00 85.81 111 THR A C 1
ATOM 886 O O . THR A 1 111 ? -2.266 0.174 16.270 1.00 85.81 111 THR A O 1
ATOM 889 N N . LEU A 1 112 ? -1.827 1.223 14.339 1.00 85.75 112 LEU A N 1
ATOM 890 C CA . LEU A 1 112 ? -2.069 0.090 13.457 1.00 85.75 112 LEU A CA 1
ATOM 891 C C . LEU A 1 112 ? -0.745 -0.549 13.046 1.00 85.75 112 LEU A C 1
ATOM 893 O O . LEU A 1 112 ? 0.166 0.142 12.579 1.00 85.75 112 LEU A O 1
ATOM 897 N N . SER A 1 113 ? -0.660 -1.872 13.177 1.00 88.06 113 SER A N 1
ATOM 898 C CA . SER A 1 113 ? 0.420 -2.669 12.603 1.00 88.06 113 SER A CA 1
ATOM 899 C C . SER A 1 113 ? 0.122 -2.941 11.135 1.00 88.06 113 SER A C 1
ATOM 901 O O . SER A 1 113 ? -0.949 -3.442 10.786 1.00 88.06 113 SER A O 1
ATOM 903 N N . MET A 1 114 ? 1.081 -2.621 10.275 1.00 88.94 114 MET A N 1
ATOM 904 C CA . MET A 1 114 ? 0.975 -2.763 8.832 1.00 88.94 114 MET A CA 1
ATOM 905 C C . MET A 1 114 ? 2.032 -3.727 8.309 1.00 88.94 114 MET A C 1
ATOM 907 O O . MET A 1 114 ? 3.212 -3.592 8.640 1.00 88.94 114 MET A O 1
ATOM 911 N N . ARG A 1 115 ? 1.646 -4.608 7.387 1.00 89.06 115 ARG A N 1
ATOM 912 C CA . ARG A 1 115 ? 2.571 -5.371 6.545 1.00 89.06 115 ARG A CA 1
ATOM 913 C C . ARG A 1 115 ? 2.544 -4.829 5.122 1.00 89.06 115 ARG A C 1
ATOM 915 O O . ARG A 1 115 ? 1.513 -4.860 4.462 1.00 89.06 115 ARG A O 1
ATOM 922 N N . CYS A 1 116 ? 3.683 -4.343 4.650 1.00 87.88 116 CYS A N 1
ATOM 923 C CA . CYS A 1 116 ? 3.858 -3.773 3.320 1.00 87.88 116 CYS A CA 1
ATOM 924 C C . CYS A 1 116 ? 4.658 -4.737 2.447 1.00 87.88 116 CYS A C 1
ATOM 926 O O . CYS A 1 116 ? 5.759 -5.139 2.815 1.00 87.88 116 CYS A O 1
ATOM 928 N N . MET A 1 117 ? 4.116 -5.097 1.291 1.00 85.62 117 MET A N 1
ATOM 929 C CA . MET A 1 117 ? 4.706 -6.057 0.366 1.00 85.62 117 MET A CA 1
ATOM 930 C C . MET A 1 117 ? 4.854 -5.424 -1.021 1.00 85.62 117 MET A C 1
ATOM 932 O O . MET A 1 117 ? 3.879 -4.860 -1.527 1.00 85.62 117 MET A O 1
ATOM 936 N N . PRO A 1 118 ? 6.040 -5.494 -1.645 1.00 84.06 118 PRO A N 1
ATOM 937 C CA . PRO A 1 118 ? 6.240 -4.945 -2.976 1.00 84.06 118 PRO A CA 1
ATOM 938 C C . PRO A 1 118 ? 5.505 -5.786 -4.030 1.00 84.06 118 PRO A C 1
ATOM 940 O O . PRO A 1 118 ? 5.450 -7.013 -3.952 1.00 84.06 118 PRO A O 1
ATOM 943 N N . LEU A 1 119 ? 4.955 -5.102 -5.028 1.00 78.25 119 LEU A N 1
ATOM 944 C CA . LEU A 1 119 ? 4.299 -5.654 -6.207 1.00 78.25 119 LEU A CA 1
ATOM 945 C C . LEU A 1 119 ? 5.146 -5.320 -7.434 1.00 78.25 119 LEU A C 1
ATOM 947 O O . LEU A 1 119 ? 5.409 -4.148 -7.705 1.00 78.25 119 LEU A O 1
ATOM 951 N N . SER A 1 120 ? 5.518 -6.343 -8.197 1.00 76.12 120 SER A N 1
ATOM 952 C CA . SER A 1 120 ? 6.275 -6.201 -9.442 1.00 76.12 120 SER A CA 1
ATOM 953 C C . SER A 1 120 ? 5.668 -7.083 -10.529 1.00 76.12 120 SER A C 1
ATOM 955 O O . SER A 1 120 ? 5.602 -8.312 -10.401 1.00 76.12 120 SER A O 1
ATOM 957 N N . ALA A 1 121 ? 5.255 -6.443 -11.621 1.00 60.34 121 ALA A N 1
ATOM 958 C CA . ALA A 1 121 ? 4.692 -7.073 -12.809 1.00 60.34 121 ALA A CA 1
ATOM 959 C C . ALA A 1 121 ? 5.766 -7.649 -13.745 1.00 60.34 121 ALA A C 1
ATOM 961 O O . ALA A 1 121 ? 5.428 -8.276 -14.735 1.00 60.34 121 ALA A O 1
ATOM 962 N N . THR A 1 122 ? 7.055 -7.422 -13.478 1.00 57.81 122 THR A N 1
ATOM 963 C CA . THR A 1 122 ? 8.170 -8.008 -14.237 1.00 57.81 122 THR A CA 1
ATOM 964 C C . THR A 1 122 ? 9.328 -8.356 -13.308 1.00 57.81 122 THR A C 1
ATOM 966 O O . THR A 1 122 ? 9.451 -7.816 -12.207 1.00 57.81 122 THR A O 1
ATOM 969 N N . SER A 1 123 ? 10.174 -9.301 -13.723 1.00 53.66 123 SER A N 1
ATOM 970 C CA . SER A 1 123 ? 11.325 -9.736 -12.937 1.00 53.66 123 SER A CA 1
ATOM 971 C C . SER A 1 123 ? 12.378 -8.627 -12.818 1.00 53.66 123 SER A C 1
ATOM 973 O O . SER A 1 123 ? 13.223 -8.476 -13.695 1.00 53.66 123 SER A O 1
ATOM 975 N N . GLY A 1 124 ? 12.374 -7.919 -11.687 1.00 54.28 124 GLY A N 1
ATOM 976 C CA . GLY A 1 124 ? 13.608 -7.786 -10.908 1.00 54.28 124 GLY A CA 1
ATOM 977 C C . GLY A 1 124 ? 14.248 -6.412 -10.729 1.00 54.28 124 GLY A C 1
ATOM 978 O O . GLY A 1 124 ? 15.231 -6.357 -10.001 1.00 54.28 124 GLY A O 1
ATOM 979 N N . GLU A 1 125 ? 13.742 -5.318 -11.302 1.00 57.94 125 GLU A N 1
ATOM 980 C CA . GLU A 1 125 ? 14.437 -4.017 -11.151 1.00 57.94 125 GLU A CA 1
ATOM 981 C C . GLU A 1 125 ? 13.571 -2.868 -10.641 1.00 57.94 125 GLU A C 1
ATOM 983 O O . GLU A 1 125 ? 14.098 -1.917 -10.066 1.00 57.94 125 GLU A O 1
ATOM 988 N N . THR A 1 126 ? 12.247 -2.941 -10.798 1.00 63.94 126 THR A N 1
ATOM 989 C CA . THR A 1 126 ? 11.355 -1.863 -10.355 1.00 63.94 126 THR A CA 1
ATOM 990 C C . THR A 1 126 ? 10.164 -2.409 -9.584 1.00 63.94 126 THR A C 1
ATOM 992 O O . THR A 1 126 ? 9.559 -3.421 -9.945 1.00 63.94 126 THR A O 1
ATOM 995 N N . ILE A 1 127 ? 9.860 -1.743 -8.473 1.00 70.62 127 ILE A N 1
ATOM 996 C CA . ILE A 1 127 ? 8.649 -1.993 -7.700 1.00 70.62 127 ILE A CA 1
ATOM 997 C C . ILE A 1 127 ? 7.548 -1.152 -8.333 1.00 70.62 127 ILE A C 1
ATOM 999 O O . ILE A 1 127 ? 7.633 0.078 -8.343 1.00 70.62 127 ILE A O 1
ATOM 1003 N N . ASP A 1 128 ? 6.544 -1.823 -8.889 1.00 75.44 128 ASP A N 1
ATOM 1004 C CA . ASP A 1 128 ? 5.433 -1.182 -9.590 1.00 75.44 128 ASP A CA 1
ATOM 1005 C C . ASP A 1 128 ? 4.390 -0.640 -8.607 1.00 75.44 128 ASP A C 1
ATOM 1007 O O . ASP A 1 128 ? 3.799 0.407 -8.851 1.00 75.44 128 ASP A O 1
ATOM 1011 N N . ALA A 1 129 ? 4.169 -1.329 -7.485 1.00 83.81 129 ALA A N 1
ATOM 1012 C CA . ALA A 1 129 ? 3.330 -0.856 -6.386 1.00 83.81 129 ALA A CA 1
ATOM 1013 C C . ALA A 1 129 ? 3.672 -1.556 -5.069 1.00 83.81 129 ALA A C 1
ATOM 1015 O O . ALA A 1 129 ? 4.571 -2.385 -4.988 1.00 83.81 129 ALA A O 1
ATOM 1016 N N . TRP A 1 130 ? 2.918 -1.231 -4.032 1.00 87.00 130 TRP A N 1
ATOM 1017 C CA . TRP A 1 130 ? 2.991 -1.828 -2.712 1.00 87.00 130 TRP A CA 1
ATOM 1018 C C . TRP A 1 130 ? 1.593 -2.201 -2.248 1.00 87.00 130 TRP A C 1
ATOM 1020 O O . TRP A 1 130 ? 0.695 -1.366 -2.307 1.00 87.00 130 TRP A O 1
ATOM 1030 N N . ALA A 1 131 ? 1.416 -3.428 -1.766 1.00 86.62 131 ALA A N 1
ATOM 1031 C CA . ALA A 1 131 ? 0.234 -3.816 -1.008 1.00 86.62 131 ALA A CA 1
ATOM 1032 C C . ALA A 1 131 ? 0.517 -3.663 0.487 1.00 86.62 131 ALA A C 1
ATOM 1034 O O . ALA A 1 131 ? 1.486 -4.220 1.000 1.00 86.62 131 ALA A O 1
ATOM 1035 N N . CYS A 1 132 ? -0.320 -2.907 1.182 1.00 88.31 132 CYS A N 1
ATOM 1036 C CA . CYS A 1 132 ? -0.169 -2.569 2.588 1.00 88.31 132 CYS A CA 1
ATOM 1037 C C . CYS A 1 132 ? -1.383 -3.098 3.356 1.00 88.31 132 CYS A C 1
ATOM 1039 O O . CYS A 1 132 ? -2.474 -2.551 3.224 1.00 88.31 132 CYS A O 1
ATOM 1041 N N . PHE A 1 133 ? -1.195 -4.152 4.145 1.00 86.38 133 PHE A N 1
ATOM 1042 C CA . PHE A 1 133 ? -2.237 -4.807 4.937 1.00 86.38 133 PHE A CA 1
ATOM 1043 C C . PHE A 1 133 ? -2.210 -4.329 6.376 1.00 86.38 133 PHE A C 1
ATOM 1045 O O . PHE A 1 133 ? -1.133 -4.265 6.964 1.00 86.38 133 PHE A O 1
ATOM 1052 N N . VAL A 1 134 ? -3.376 -4.080 6.959 1.00 85.44 134 VAL A N 1
ATOM 1053 C CA . VAL A 1 134 ? -3.531 -3.902 8.402 1.00 85.44 134 VAL A CA 1
ATOM 1054 C C . VAL A 1 134 ? -3.533 -5.291 9.049 1.00 85.44 134 VAL A C 1
ATOM 1056 O O . VAL A 1 134 ? -4.430 -6.096 8.805 1.00 85.44 134 VAL A O 1
ATOM 1059 N N . GLU A 1 135 ? -2.522 -5.593 9.864 1.00 82.56 135 GLU A N 1
ATOM 1060 C CA . GLU A 1 135 ? -2.429 -6.856 10.615 1.00 82.56 135 GLU A CA 1
ATOM 1061 C C . GLU A 1 135 ? -3.180 -6.791 11.961 1.00 82.56 135 GLU A C 1
ATOM 1063 O O . GLU A 1 135 ? -3.511 -7.832 12.525 1.00 82.56 135 GLU A O 1
ATOM 1068 N N . GLY A 1 136 ? -3.475 -5.589 12.470 1.00 78.19 136 GLY A N 1
ATOM 1069 C CA . GLY A 1 136 ? -4.214 -5.375 13.718 1.00 78.19 136 GLY A CA 1
ATOM 1070 C C . GLY A 1 136 ? -3.837 -4.071 14.424 1.00 78.19 136 GLY A C 1
ATOM 1071 O O . GLY A 1 136 ? -3.056 -3.275 13.898 1.00 78.19 136 GLY A O 1
ATOM 1072 N N . MET A 1 137 ? -4.387 -3.865 15.623 1.00 73.44 137 MET A N 1
ATOM 1073 C CA . MET A 1 137 ? -3.995 -2.778 16.527 1.00 73.44 137 MET A CA 1
ATOM 1074 C C . MET A 1 137 ? -2.786 -3.207 17.364 1.00 73.44 137 MET A C 1
ATOM 1076 O O . MET A 1 137 ? -2.689 -4.365 17.770 1.00 73.44 137 MET A O 1
ATOM 1080 N N . VAL A 1 138 ? -1.868 -2.278 17.605 1.00 70.56 138 VAL A N 1
ATOM 1081 C CA . VAL A 1 138 ? -0.769 -2.445 18.559 1.00 70.56 138 VAL A CA 1
ATOM 1082 C C . VAL A 1 138 ? -1.268 -1.949 19.917 1.00 70.56 138 VAL A C 1
ATOM 1084 O O . VAL A 1 138 ? -1.662 -0.787 20.020 1.00 70.56 138 VAL A O 1
ATOM 1087 N N . GLU A 1 139 ? -1.303 -2.845 20.908 1.00 51.53 139 GLU A N 1
ATOM 1088 C CA . GLU A 1 139 ? -1.632 -2.538 22.314 1.00 51.53 139 GLU A CA 1
ATOM 1089 C C . GLU A 1 139 ? -0.515 -1.766 23.030 1.00 51.53 139 GLU A C 1
ATOM 1091 O O . GLU A 1 139 ? 0.679 -2.066 22.782 1.00 51.53 139 GLU A O 1
#

Organism: Dothistroma septosporum (strain NZE10 / CBS 128990) (NCBI:txid675120)